Protein AF-A0A415CGP5-F1 (afdb_monomer_lite)

pLDDT: mean 94.17, std 10.17, range [38.72, 98.88]

Structure (mmCIF, N/CA/C/O backbone):
data_AF-A0A415CGP5-F1
#
_entry.id   AF-A0A415CGP5-F1
#
loop_
_atom_site.group_PDB
_atom_site.id
_atom_site.type_symbol
_atom_site.label_atom_id
_atom_site.label_alt_id
_atom_site.label_comp_id
_atom_site.label_asym_id
_atom_site.label_entity_id
_atom_site.label_seq_id
_atom_site.pdbx_PDB_ins_code
_atom_site.Cartn_x
_atom_site.Cartn_y
_atom_site.Cartn_z
_atom_site.occupancy
_atom_site.B_iso_or_equiv
_atom_site.auth_seq_id
_atom_site.auth_comp_id
_atom_site.auth_asym_id
_atom_site.auth_atom_id
_atom_site.pdbx_PDB_model_num
ATOM 1 N N . MET A 1 1 ? 18.944 9.214 -7.117 1.00 82.00 1 MET A N 1
ATOM 2 C CA . MET A 1 1 ? 18.037 9.065 -5.959 1.00 82.00 1 MET A CA 1
ATOM 3 C C . MET A 1 1 ? 16.695 8.583 -6.478 1.00 82.00 1 MET A C 1
ATOM 5 O O . MET A 1 1 ? 16.238 9.146 -7.465 1.00 82.00 1 MET A O 1
ATOM 9 N N . ILE A 1 2 ? 16.127 7.534 -5.880 1.00 89.19 2 ILE A N 1
ATOM 10 C CA . ILE A 1 2 ? 14.799 7.021 -6.245 1.00 89.19 2 ILE A CA 1
ATOM 11 C C . ILE A 1 2 ? 13.752 7.926 -5.604 1.00 89.19 2 ILE A C 1
ATOM 13 O O . ILE A 1 2 ? 13.898 8.296 -4.439 1.00 89.19 2 ILE A O 1
ATOM 17 N N . LYS A 1 3 ? 12.747 8.321 -6.377 1.00 92.12 3 LYS A N 1
ATOM 18 C CA . LYS A 1 3 ? 11.668 9.213 -5.949 1.00 92.12 3 LYS A CA 1
ATOM 19 C C . LYS A 1 3 ? 10.329 8.486 -5.989 1.00 92.12 3 LYS A C 1
ATOM 21 O O . LYS A 1 3 ? 10.182 7.494 -6.692 1.00 92.12 3 LYS A O 1
ATOM 26 N N . ARG A 1 4 ? 9.338 9.038 -5.287 1.00 93.19 4 ARG A N 1
ATOM 27 C CA . ARG A 1 4 ? 7.943 8.577 -5.336 1.00 93.19 4 ARG A CA 1
ATOM 28 C C . ARG A 1 4 ? 7.420 8.463 -6.769 1.00 93.19 4 ARG A C 1
ATOM 30 O O . ARG A 1 4 ? 6.815 7.451 -7.102 1.00 93.19 4 ARG A O 1
ATOM 37 N N . ASP A 1 5 ? 7.726 9.443 -7.615 1.00 95.06 5 ASP A N 1
ATOM 38 C CA . ASP A 1 5 ? 7.294 9.447 -9.018 1.00 95.06 5 ASP A CA 1
ATOM 39 C C . ASP A 1 5 ? 7.830 8.236 -9.793 1.00 95.06 5 ASP A C 1
ATOM 41 O O . ASP A 1 5 ? 7.118 7.685 -10.622 1.00 95.06 5 ASP A O 1
ATOM 45 N N . ASP A 1 6 ? 9.016 7.715 -9.443 1.00 95.06 6 ASP A N 1
ATOM 46 C CA . ASP A 1 6 ? 9.542 6.506 -10.084 1.00 95.06 6 ASP A CA 1
ATOM 47 C C . ASP A 1 6 ? 8.649 5.280 -9.838 1.00 95.06 6 ASP A C 1
ATOM 49 O O . ASP A 1 6 ? 8.594 4.388 -10.685 1.00 95.06 6 ASP A O 1
ATOM 53 N N . VAL A 1 7 ? 7.981 5.218 -8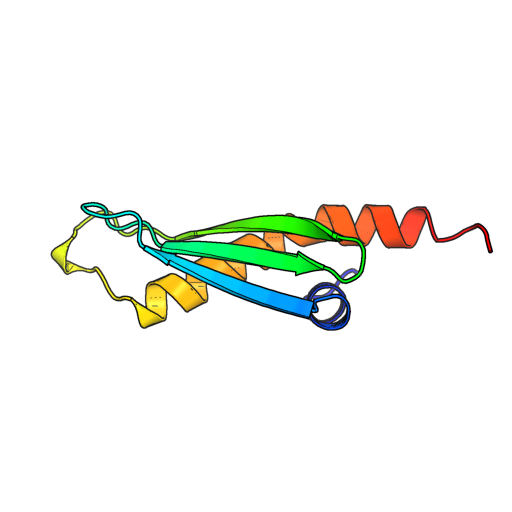.682 1.00 96.50 7 VAL A N 1
ATOM 54 C CA . VAL A 1 7 ? 6.993 4.177 -8.376 1.00 96.50 7 VAL A CA 1
ATOM 55 C C . VAL A 1 7 ? 5.730 4.431 -9.187 1.00 96.50 7 VAL A C 1
ATOM 57 O O . VAL A 1 7 ? 5.308 3.553 -9.937 1.00 96.50 7 VAL A O 1
ATOM 60 N N . MET A 1 8 ? 5.170 5.641 -9.075 1.00 95.62 8 MET A N 1
ATOM 61 C CA . MET A 1 8 ? 3.896 6.013 -9.700 1.00 95.62 8 MET A CA 1
ATOM 62 C C . MET A 1 8 ? 3.914 5.807 -11.212 1.00 95.62 8 MET A C 1
ATOM 64 O O . MET A 1 8 ? 2.974 5.240 -11.765 1.00 95.62 8 MET A O 1
ATOM 68 N N . ASP A 1 9 ? 5.019 6.174 -11.862 1.00 95.88 9 ASP A N 1
ATOM 69 C CA . ASP A 1 9 ? 5.180 6.057 -13.305 1.00 95.88 9 ASP A CA 1
ATOM 70 C C . ASP A 1 9 ? 5.023 4.621 -13.803 1.00 95.88 9 ASP A C 1
ATOM 72 O O . ASP A 1 9 ? 4.682 4.439 -14.966 1.00 95.88 9 ASP A O 1
ATOM 76 N N . ARG A 1 10 ? 5.254 3.594 -12.972 1.00 95.31 10 ARG A N 1
ATOM 77 C CA . ARG A 1 10 ? 5.212 2.167 -13.351 1.00 95.31 10 ARG A CA 1
ATOM 78 C C . ARG 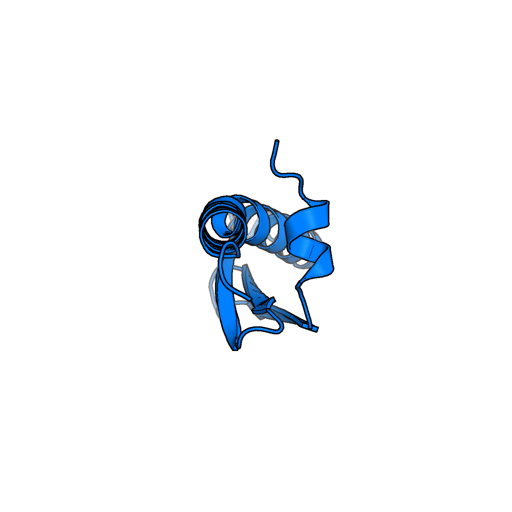A 1 10 ? 3.912 1.459 -12.997 1.00 95.31 10 ARG A C 1
ATOM 80 O O . ARG A 1 10 ? 3.741 0.302 -13.393 1.00 95.31 10 ARG A O 1
ATOM 87 N N . LEU A 1 11 ? 3.019 2.119 -12.270 1.00 97.12 11 LEU A N 1
ATOM 88 C CA . LEU A 1 11 ? 1.750 1.530 -11.868 1.00 97.12 11 LEU A CA 1
ATOM 89 C C . LEU A 1 11 ? 0.797 1.404 -13.064 1.00 97.12 11 LEU A C 1
ATOM 91 O O . LEU A 1 11 ? 0.845 2.178 -14.022 1.00 97.12 11 LEU A O 1
ATOM 95 N N . VAL A 1 12 ? -0.056 0.386 -13.005 1.00 97.94 12 VAL A N 1
ATOM 96 C CA . VAL A 1 12 ? -1.256 0.246 -13.839 1.00 97.94 12 VAL A CA 1
ATOM 97 C C . VAL A 1 12 ? -2.448 0.805 -13.077 1.00 97.94 12 VAL A C 1
ATOM 99 O O . VAL A 1 12 ? -3.192 1.623 -13.604 1.00 97.94 12 VAL A O 1
ATOM 102 N N . HIS A 1 13 ? -2.622 0.351 -11.838 1.00 97.50 13 HIS A N 1
ATOM 103 C CA . HIS A 1 13 ? -3.661 0.796 -10.920 1.00 97.50 13 HIS A CA 1
ATOM 104 C C . HIS A 1 13 ? -3.286 0.391 -9.490 1.00 97.50 13 HIS A C 1
ATOM 106 O O . HIS A 1 13 ? -2.254 -0.246 -9.248 1.00 97.50 13 HIS A O 1
ATOM 112 N N . THR A 1 14 ? -4.133 0.789 -8.549 1.00 98.38 14 THR A N 1
ATOM 113 C CA . THR A 1 14 ? -4.023 0.455 -7.134 1.00 98.38 14 THR A CA 1
ATOM 114 C C . THR A 1 14 ? -5.366 -0.048 -6.647 1.00 98.38 14 THR A C 1
ATOM 116 O O . THR A 1 14 ? -6.375 0.608 -6.907 1.00 98.38 14 THR A O 1
ATOM 119 N N . ASP A 1 15 ? -5.360 -1.144 -5.902 1.00 98.44 15 ASP A N 1
ATOM 120 C CA . ASP A 1 15 ? -6.555 -1.667 -5.250 1.00 98.44 15 ASP A CA 1
ATOM 121 C C . ASP A 1 15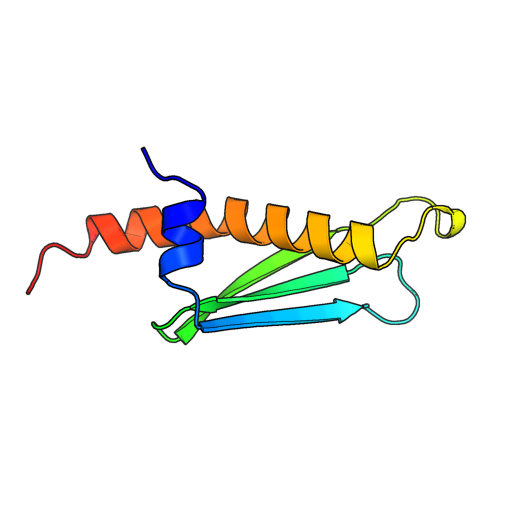 ? -6.464 -1.470 -3.743 1.00 98.44 15 ASP A C 1
ATOM 123 O O . ASP A 1 15 ? -5.390 -1.571 -3.144 1.00 98.44 15 ASP A O 1
ATOM 127 N N . PHE A 1 16 ? -7.615 -1.223 -3.128 1.00 98.62 16 PHE A N 1
ATOM 128 C CA . PHE A 1 16 ? -7.739 -1.055 -1.689 1.00 98.62 16 PHE A CA 1
ATOM 129 C C . PHE A 1 16 ? -8.787 -2.008 -1.139 1.00 98.62 16 PHE A C 1
ATOM 131 O O . PHE A 1 16 ? -9.828 -2.244 -1.754 1.00 98.62 16 PHE A O 1
ATOM 138 N N . TRP A 1 17 ? -8.530 -2.541 0.051 1.00 97.88 17 TRP A N 1
ATOM 139 C CA . TRP A 1 17 ? -9.560 -3.229 0.815 1.00 97.88 17 TRP A CA 1
ATOM 140 C C . TRP A 1 17 ? -9.370 -3.023 2.308 1.00 97.88 17 TRP A C 1
ATOM 142 O O . TRP A 1 17 ? -8.260 -2.906 2.830 1.00 97.88 17 TRP A O 1
ATOM 152 N N . HIS A 1 18 ? -10.499 -3.024 3.005 1.00 96.94 18 HIS A N 1
ATOM 153 C CA . HIS A 1 18 ? -10.544 -3.040 4.455 1.00 96.94 18 HIS A CA 1
ATOM 154 C C . HIS A 1 18 ? -10.674 -4.479 4.953 1.00 96.94 18 HIS A C 1
ATOM 156 O O . HIS A 1 18 ? -11.548 -5.233 4.511 1.00 96.94 18 HIS A O 1
ATOM 162 N N . VAL A 1 19 ? -9.806 -4.878 5.883 1.00 97.25 19 VAL A N 1
ATOM 163 C CA . VAL A 1 19 ? -9.907 -6.192 6.521 1.00 97.25 19 VAL A CA 1
ATOM 164 C C . VAL A 1 19 ? -11.063 -6.148 7.520 1.00 97.25 19 VAL A C 1
ATOM 166 O O . VAL A 1 19 ? -10.989 -5.482 8.557 1.00 97.25 19 VAL A O 1
ATOM 169 N N . LYS A 1 20 ? -12.146 -6.863 7.197 1.00 95.00 20 LYS A N 1
ATOM 170 C CA . LYS A 1 20 ? -13.395 -6.855 7.973 1.00 95.00 20 LYS A CA 1
ATOM 171 C C . LYS A 1 20 ? -13.148 -7.095 9.465 1.00 95.00 20 LYS A C 1
ATOM 173 O O . LYS A 1 20 ? -12.472 -8.046 9.843 1.00 95.00 20 LYS A O 1
ATOM 178 N N . GLY A 1 21 ? -13.752 -6.249 10.299 1.00 95.31 21 GLY A N 1
ATOM 179 C CA . GLY A 1 21 ? -13.665 -6.347 11.760 1.00 95.31 21 GLY A CA 1
ATOM 180 C C . GLY A 1 21 ? -12.352 -5.840 12.362 1.00 95.31 21 GLY A C 1
ATOM 181 O O . GLY A 1 21 ? -12.126 -6.035 13.552 1.00 95.31 21 GLY A O 1
ATOM 182 N N . THR A 1 22 ? -11.492 -5.195 11.572 1.00 97.25 22 THR A N 1
ATOM 183 C CA . THR A 1 22 ? -10.219 -4.629 12.043 1.00 97.25 22 THR A CA 1
ATOM 184 C C . THR A 1 22 ? -10.133 -3.135 11.729 1.00 97.25 22 THR A C 1
ATOM 186 O O . THR A 1 22 ? -11.038 -2.574 11.119 1.00 97.25 22 THR A O 1
ATOM 189 N N . CYS A 1 23 ? -9.034 -2.484 12.107 1.00 97.75 23 CYS A N 1
ATOM 190 C CA . CYS A 1 23 ? -8.721 -1.119 11.667 1.00 97.75 23 CYS A CA 1
ATOM 191 C C . CYS A 1 23 ? -7.763 -1.094 10.467 1.00 97.75 23 CYS A C 1
ATOM 193 O O . CYS A 1 23 ? -7.204 -0.047 10.157 1.00 97.75 23 CYS A O 1
ATOM 195 N N . THR A 1 24 ? -7.525 -2.246 9.831 1.00 98.50 24 THR A N 1
ATOM 196 C CA . THR A 1 24 ? -6.486 -2.403 8.817 1.00 98.50 24 THR A CA 1
ATOM 197 C C . THR A 1 24 ? -7.023 -2.147 7.417 1.00 98.50 24 THR A C 1
ATOM 199 O O . THR A 1 24 ? -7.855 -2.908 6.915 1.00 98.50 24 THR A O 1
ATOM 202 N N . THR A 1 25 ? -6.482 -1.124 6.763 1.00 98.69 25 THR A N 1
ATOM 203 C CA . THR A 1 25 ? -6.649 -0.892 5.325 1.00 98.69 25 THR A CA 1
ATOM 204 C C . THR A 1 25 ? -5.397 -1.366 4.605 1.00 98.69 25 THR A C 1
ATOM 206 O O . THR A 1 25 ? -4.283 -1.036 5.013 1.00 98.69 25 THR A O 1
ATOM 209 N N . VAL A 1 26 ? -5.573 -2.137 3.536 1.00 98.81 26 VAL A N 1
A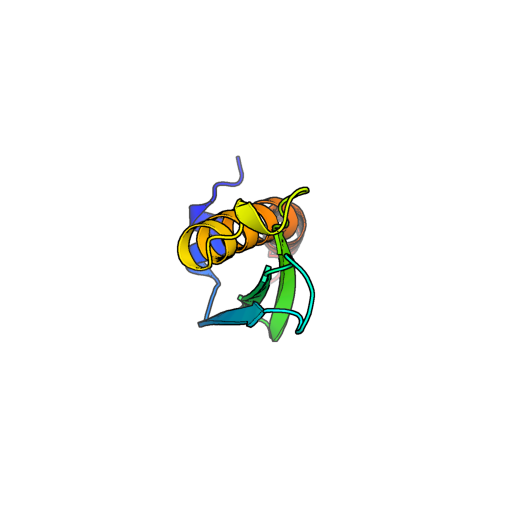TOM 210 C CA . VAL A 1 26 ? -4.482 -2.613 2.683 1.00 98.81 26 VAL A CA 1
ATOM 211 C C . VAL A 1 26 ? -4.557 -1.908 1.336 1.00 98.81 26 VAL A C 1
ATOM 213 O O . VAL A 1 26 ? -5.643 -1.713 0.793 1.00 98.81 26 VAL A O 1
ATOM 216 N N . CYS A 1 27 ? -3.394 -1.538 0.813 1.00 98.88 27 CYS A N 1
ATOM 217 C CA . CYS A 1 27 ? -3.187 -1.074 -0.548 1.00 98.88 27 CYS A CA 1
ATOM 218 C C . CYS A 1 27 ? -2.361 -2.123 -1.297 1.00 98.88 27 CYS A C 1
ATOM 220 O O . CYS A 1 27 ? -1.298 -2.528 -0.821 1.00 98.88 27 CYS A O 1
ATOM 222 N N . CYS A 1 28 ? -2.832 -2.539 -2.468 1.00 98.81 28 CYS A N 1
ATOM 223 C CA . CYS A 1 28 ? -2.048 -3.288 -3.437 1.00 98.81 28 CYS A CA 1
ATOM 224 C C . CYS A 1 28 ? -1.675 -2.361 -4.588 1.00 98.81 28 CYS A C 1
ATOM 226 O O . CYS A 1 28 ? -2.542 -1.770 -5.232 1.00 98.81 28 CYS A O 1
ATOM 228 N N . LEU A 1 29 ? -0.376 -2.239 -4.842 1.00 98.75 29 LEU A N 1
ATOM 229 C CA . LEU A 1 29 ? 0.168 -1.578 -6.016 1.00 98.75 29 LEU A CA 1
ATOM 230 C C . LEU A 1 29 ? 0.367 -2.612 -7.115 1.00 98.75 29 LEU A C 1
ATOM 232 O O . LEU A 1 29 ? 1.099 -3.579 -6.915 1.00 98.75 29 LEU A O 1
ATOM 236 N N . ILE A 1 30 ? -0.233 -2.386 -8.282 1.00 98.44 30 ILE A N 1
ATOM 237 C CA . ILE A 1 30 ? -0.100 -3.272 -9.436 1.00 98.44 30 ILE A CA 1
ATOM 238 C C . ILE A 1 30 ? 0.788 -2.585 -10.471 1.00 98.44 30 ILE A C 1
ATOM 240 O O . ILE A 1 30 ? 0.407 -1.570 -11.059 1.00 98.44 30 ILE A O 1
ATOM 244 N N . PHE A 1 31 ? 1.979 -3.133 -10.709 1.00 97.88 31 PHE A N 1
ATOM 245 C CA . PHE A 1 31 ? 2.951 -2.593 -11.662 1.00 97.88 31 PHE A CA 1
ATOM 246 C C . PHE A 1 31 ? 2.732 -3.160 -13.068 1.00 97.88 31 PHE A C 1
ATOM 248 O O . PHE A 1 31 ? 2.259 -4.283 -13.235 1.00 97.88 31 PHE A O 1
ATOM 255 N N . ARG A 1 32 ? 3.155 -2.425 -14.106 1.00 95.81 32 ARG A N 1
ATOM 256 C CA . ARG A 1 32 ? 3.090 -2.891 -15.509 1.00 95.81 32 ARG A CA 1
ATOM 257 C C . ARG A 1 32 ? 3.842 -4.199 -15.766 1.00 95.81 32 ARG A C 1
ATOM 259 O O . ARG A 1 32 ? 3.507 -4.908 -16.706 1.00 95.81 32 ARG A O 1
ATOM 266 N N . SER A 1 33 ? 4.836 -4.523 -14.941 1.00 94.06 33 SER A N 1
ATOM 267 C CA . SER A 1 33 ? 5.583 -5.785 -14.996 1.00 94.06 33 SER A CA 1
ATOM 268 C C . SER A 1 33 ? 4.805 -6.994 -14.462 1.00 94.06 33 SER A C 1
ATOM 270 O O . SER A 1 33 ? 5.291 -8.116 -14.571 1.00 94.06 33 SER A O 1
ATOM 272 N N . GLY A 1 34 ? 3.635 -6.785 -13.850 1.00 95.12 34 GLY A N 1
ATOM 273 C CA . GLY A 1 34 ? 2.916 -7.807 -13.089 1.00 95.12 34 GLY A CA 1
ATOM 274 C C . GLY A 1 34 ? 3.435 -7.988 -11.659 1.00 95.12 34 GLY A C 1
ATOM 275 O O . GLY A 1 34 ? 2.860 -8.770 -10.907 1.00 95.12 34 GLY A O 1
ATOM 276 N N . PHE A 1 35 ? 4.488 -7.264 -11.257 1.00 96.88 35 PHE A N 1
ATOM 277 C CA . PHE A 1 35 ? 4.901 -7.195 -9.857 1.00 96.88 35 PHE A CA 1
ATOM 278 C C . PHE A 1 35 ? 3.808 -6.522 -9.018 1.00 96.88 35 PHE A C 1
ATOM 280 O O . PHE A 1 35 ? 3.172 -5.563 -9.464 1.00 96.88 35 PHE A O 1
ATOM 287 N N . THR A 1 36 ? 3.618 -7.013 -7.798 1.00 98.31 36 THR A N 1
ATOM 288 C CA . THR A 1 36 ? 2.688 -6.434 -6.828 1.00 98.31 36 THR A CA 1
ATOM 289 C C . THR A 1 36 ? 3.419 -6.124 -5.537 1.00 98.31 36 THR A C 1
ATOM 291 O O . THR A 1 36 ? 4.140 -6.984 -5.032 1.00 98.31 36 THR A O 1
ATOM 294 N N . GLU A 1 37 ? 3.186 -4.941 -4.981 1.00 98.50 37 GLU A N 1
ATOM 295 C CA . GLU A 1 37 ? 3.661 -4.584 -3.643 1.00 98.50 37 GLU A CA 1
ATOM 296 C C . GLU A 1 37 ? 2.476 -4.244 -2.751 1.00 98.50 37 GLU A C 1
ATOM 298 O O . GLU A 1 37 ? 1.526 -3.589 -3.188 1.00 98.50 37 GLU A O 1
ATOM 303 N N . LEU A 1 38 ? 2.543 -4.684 -1.497 1.00 98.56 38 LEU A N 1
ATOM 304 C CA . LEU A 1 38 ? 1.515 -4.395 -0.509 1.00 98.56 38 LEU A CA 1
ATOM 305 C C . LEU A 1 38 ? 2.009 -3.349 0.482 1.00 98.56 38 LEU A C 1
ATOM 307 O O . LEU A 1 38 ? 3.147 -3.398 0.946 1.00 98.56 38 LEU A O 1
ATOM 311 N N . GLY A 1 39 ? 1.111 -2.454 0.867 1.00 98.69 39 GLY A N 1
ATOM 312 C CA . GLY A 1 39 ? 1.266 -1.610 2.043 1.00 98.69 39 GLY A CA 1
ATOM 313 C C . GLY A 1 39 ? -0.010 -1.577 2.859 1.00 98.69 39 GLY A C 1
ATOM 314 O O . GLY A 1 39 ? -1.082 -1.955 2.383 1.00 98.69 39 GLY A O 1
ATOM 315 N N . TRP A 1 40 ? 0.098 -1.154 4.110 1.00 98.69 40 TRP A N 1
ATOM 316 C CA . TRP A 1 40 ? -1.040 -1.140 5.018 1.00 98.69 40 TRP A CA 1
ATOM 317 C C . TRP A 1 40 ? -0.996 0.026 5.995 1.00 98.69 40 TRP A C 1
ATOM 319 O O . TRP A 1 40 ? 0.049 0.596 6.301 1.00 98.69 40 TRP A O 1
ATOM 329 N N . SER A 1 41 ? -2.169 0.358 6.516 1.00 98.62 41 SER A N 1
ATOM 330 C CA . SER A 1 41 ? -2.335 1.266 7.644 1.00 98.62 41 SER A CA 1
ATOM 331 C C . SER A 1 41 ? -3.261 0.643 8.679 1.00 98.62 41 SER A C 1
ATOM 333 O O . SER A 1 41 ? -4.078 -0.221 8.363 1.00 98.62 41 SER A O 1
ATOM 335 N N . GLN A 1 42 ? -3.101 1.062 9.933 1.00 97.88 42 GLN A N 1
ATOM 336 C CA . GLN A 1 42 ? -3.964 0.669 11.041 1.00 97.88 42 GLN A CA 1
ATOM 337 C C . GLN A 1 42 ? -3.901 1.716 12.155 1.00 97.88 42 GLN A C 1
ATOM 339 O O . GLN A 1 42 ? -2.832 2.265 12.425 1.00 97.88 42 GLN A O 1
ATOM 344 N N . CYS A 1 43 ? -5.025 1.968 12.823 1.00 96.94 43 CYS A N 1
ATOM 345 C CA . CYS A 1 43 ? -5.063 2.713 14.082 1.00 96.94 43 CYS A CA 1
ATOM 346 C C . CYS A 1 43 ? -5.165 1.752 15.276 1.00 96.94 43 CYS A C 1
ATOM 348 O O . CYS A 1 43 ? -5.582 0.601 15.133 1.00 96.94 43 CYS A O 1
ATOM 350 N N . ALA A 1 44 ? -4.729 2.214 16.451 1.00 95.62 44 ALA A N 1
ATOM 351 C CA . ALA A 1 44 ? -4.753 1.418 17.678 1.00 95.62 44 ALA A CA 1
ATOM 352 C C . ALA A 1 44 ? -6.144 1.391 18.336 1.00 95.62 44 ALA A C 1
ATOM 354 O O . ALA A 1 44 ? -6.524 0.367 18.902 1.00 95.62 44 ALA A O 1
ATOM 355 N N . ASP A 1 45 ? -6.899 2.491 18.245 1.00 96.38 45 ASP A N 1
ATOM 356 C CA . ASP A 1 45 ? -8.279 2.589 18.726 1.00 96.38 45 ASP A CA 1
ATOM 357 C C . ASP A 1 45 ? -9.252 2.582 17.530 1.00 96.38 45 ASP A C 1
ATOM 359 O O . ASP A 1 45 ? -9.127 3.431 16.641 1.00 96.38 45 ASP A O 1
ATOM 363 N N . PRO A 1 46 ? -10.246 1.673 17.488 1.00 96.12 46 PRO A N 1
ATOM 364 C CA . PRO A 1 46 ? -11.294 1.680 16.467 1.00 96.12 46 PRO A CA 1
ATOM 365 C C . PRO A 1 46 ? -12.078 2.988 16.343 1.00 96.12 46 PRO A C 1
ATOM 367 O O . PRO A 1 46 ? -12.638 3.257 15.283 1.00 96.12 46 PRO A O 1
ATOM 370 N N . LYS A 1 47 ? -12.128 3.813 17.393 1.00 97.12 47 LYS A N 1
ATOM 371 C CA . LYS A 1 47 ? -12.772 5.136 17.347 1.00 97.12 47 LYS A CA 1
ATOM 372 C C . LYS A 1 47 ? -12.035 6.129 16.450 1.00 97.12 47 LYS A C 1
ATOM 374 O O . LYS A 1 47 ? -12.662 7.061 15.959 1.00 97.12 47 LYS A O 1
ATOM 379 N N . ASP A 1 48 ? -10.741 5.910 16.224 1.00 95.62 48 ASP A N 1
ATOM 380 C CA . ASP A 1 48 ? -9.906 6.737 15.350 1.00 95.62 48 ASP A CA 1
ATOM 381 C C . ASP A 1 48 ? -9.939 6.262 13.888 1.00 95.62 48 ASP A C 1
ATOM 383 O O . ASP A 1 48 ? -9.235 6.817 13.039 1.00 95.62 48 ASP A O 1
ATOM 387 N N . PHE A 1 49 ? -10.719 5.218 13.581 1.00 96.56 49 PHE A N 1
ATOM 388 C CA . PHE A 1 49 ? -10.785 4.670 12.235 1.00 96.56 49 PHE A CA 1
ATOM 389 C C . PHE A 1 49 ? -11.383 5.679 11.252 1.00 96.56 49 PHE A C 1
ATOM 391 O O . PHE A 1 49 ? -12.491 6.187 11.425 1.00 96.56 49 PHE A O 1
ATOM 398 N N . ASP A 1 50 ? -10.644 5.910 10.173 1.00 97.00 50 ASP A N 1
ATOM 399 C CA . ASP A 1 50 ? -11.000 6.799 9.079 1.00 97.00 50 ASP A CA 1
ATOM 400 C C . ASP A 1 50 ? -10.549 6.129 7.778 1.00 97.00 50 ASP A C 1
ATOM 402 O O . ASP A 1 50 ? -9.352 5.917 7.560 1.00 97.00 50 ASP A O 1
ATOM 406 N N . ALA A 1 51 ? -11.513 5.745 6.939 1.00 95.44 51 ALA A N 1
ATOM 407 C CA . ALA A 1 51 ? -11.248 4.972 5.730 1.00 95.44 51 ALA A CA 1
ATOM 408 C C . ALA A 1 51 ? -10.377 5.745 4.725 1.00 95.44 51 ALA A C 1
ATOM 410 O O . ALA A 1 51 ? -9.436 5.177 4.174 1.00 95.44 51 ALA A O 1
ATOM 411 N N . GLU A 1 52 ? -10.631 7.044 4.546 1.00 96.69 52 GLU A N 1
ATOM 412 C CA . GLU A 1 52 ? -9.899 7.888 3.598 1.00 96.69 52 GLU A CA 1
ATOM 413 C C . GLU A 1 52 ? -8.448 8.093 4.057 1.00 96.69 52 GLU A C 1
ATOM 415 O O . GLU A 1 52 ? -7.499 7.929 3.281 1.00 96.69 52 GLU A O 1
ATOM 420 N N . LYS A 1 53 ? -8.242 8.377 5.352 1.00 97.19 53 LYS A N 1
ATOM 421 C CA . LYS A 1 53 ? -6.886 8.417 5.923 1.00 97.19 53 LYS A CA 1
ATOM 422 C C . LYS A 1 53 ? -6.205 7.055 5.830 1.00 97.19 53 LYS A C 1
ATOM 424 O O . LYS A 1 53 ? -5.009 6.994 5.542 1.00 97.19 53 LYS A O 1
ATOM 429 N N . GLY A 1 54 ? -6.955 5.981 6.059 1.00 97.81 54 GLY A N 1
ATOM 430 C CA . GLY A 1 54 ? -6.474 4.613 5.956 1.00 97.81 54 GLY A CA 1
ATOM 431 C C . GLY A 1 54 ? -5.890 4.315 4.575 1.00 97.81 54 GLY A C 1
ATOM 432 O O . GLY A 1 54 ? -4.735 3.895 4.482 1.00 97.81 54 GLY A O 1
ATOM 433 N N . GLU A 1 55 ? -6.638 4.598 3.508 1.00 98.38 55 GLU A N 1
ATOM 434 C CA . GLU A 1 55 ? -6.172 4.432 2.123 1.00 98.38 55 GLU A CA 1
ATOM 435 C C . GLU A 1 55 ? -4.940 5.293 1.831 1.00 98.38 55 GLU A C 1
ATOM 437 O O . GLU A 1 55 ? -3.938 4.793 1.312 1.00 98.38 55 GLU A O 1
ATOM 442 N N . LYS A 1 56 ? -4.954 6.566 2.248 1.00 98.31 56 LYS A N 1
ATOM 443 C CA . LYS A 1 56 ? -3.818 7.481 2.070 1.00 98.31 56 LYS A CA 1
ATOM 444 C C . LYS A 1 56 ? -2.532 6.949 2.709 1.00 98.31 56 LYS A C 1
ATOM 446 O O . LYS A 1 56 ? -1.465 7.022 2.094 1.00 98.31 56 LYS A O 1
ATOM 451 N N . PHE A 1 57 ? -2.610 6.439 3.937 1.00 98.44 57 PHE A N 1
ATOM 452 C CA . PHE A 1 57 ? -1.443 5.916 4.647 1.00 98.44 57 PHE A CA 1
ATOM 453 C C . PHE A 1 57 ? -1.006 4.544 4.129 1.00 98.44 57 PHE A C 1
ATOM 455 O O . PHE A 1 57 ? 0.194 4.318 3.996 1.00 98.44 57 PHE A O 1
ATOM 462 N N . ALA A 1 58 ? -1.947 3.670 3.761 1.00 98.81 58 ALA A N 1
ATOM 46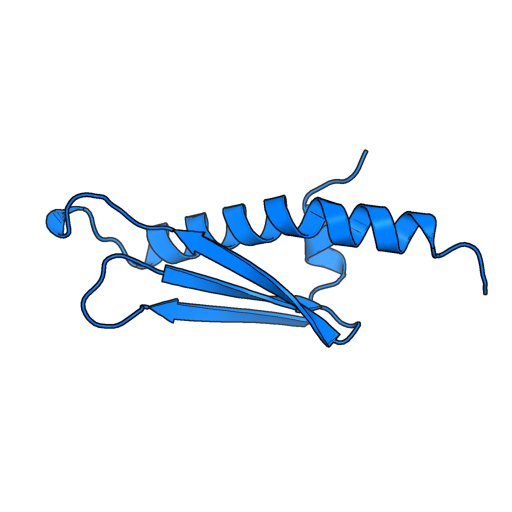3 C CA . ALA A 1 58 ? -1.628 2.378 3.157 1.00 98.81 58 ALA A CA 1
ATOM 464 C C . ALA A 1 58 ? -0.918 2.554 1.804 1.00 98.81 58 ALA A C 1
ATOM 466 O O . ALA A 1 58 ? 0.065 1.869 1.529 1.00 98.81 58 ALA A O 1
ATOM 467 N N . LEU A 1 59 ? -1.354 3.525 0.992 1.00 98.62 59 LEU A N 1
ATOM 468 C CA . LEU A 1 59 ? -0.687 3.900 -0.255 1.00 98.62 59 LEU A CA 1
ATOM 469 C C . LEU A 1 59 ? 0.735 4.424 -0.014 1.00 98.62 59 LEU A C 1
ATOM 471 O O . LEU A 1 59 ? 1.654 4.101 -0.765 1.00 98.62 59 LEU A O 1
ATOM 475 N N . ALA A 1 60 ? 0.931 5.258 1.012 1.00 98.44 60 ALA A N 1
ATOM 476 C CA . ALA A 1 60 ? 2.254 5.774 1.352 1.00 98.44 60 ALA A CA 1
ATOM 477 C C . ALA A 1 60 ? 3.220 4.647 1.754 1.00 98.44 60 ALA A C 1
ATOM 479 O O . ALA A 1 60 ? 4.308 4.567 1.190 1.00 98.44 60 ALA A O 1
ATOM 480 N N . ASP A 1 61 ? 2.786 3.745 2.637 1.00 98.69 61 ASP A N 1
ATOM 481 C CA . ASP A 1 61 ? 3.565 2.575 3.058 1.00 98.69 61 ASP A CA 1
ATOM 482 C C . ASP A 1 61 ? 3.892 1.648 1.870 1.00 98.69 61 ASP A C 1
ATOM 484 O O . ASP A 1 61 ? 5.040 1.234 1.705 1.00 98.69 61 ASP A O 1
ATOM 488 N N . ALA A 1 62 ? 2.929 1.397 0.974 1.00 98.69 62 ALA A N 1
ATOM 489 C CA . ALA A 1 62 ? 3.147 0.560 -0.208 1.00 98.69 62 ALA A CA 1
ATOM 490 C C . ALA A 1 62 ? 4.206 1.153 -1.157 1.00 98.69 62 ALA A C 1
ATOM 492 O O . ALA A 1 62 ? 5.056 0.440 -1.700 1.00 98.69 62 ALA A O 1
ATOM 493 N N . ILE A 1 63 ? 4.186 2.475 -1.343 1.00 98.19 63 ILE A N 1
ATOM 494 C CA . ILE A 1 6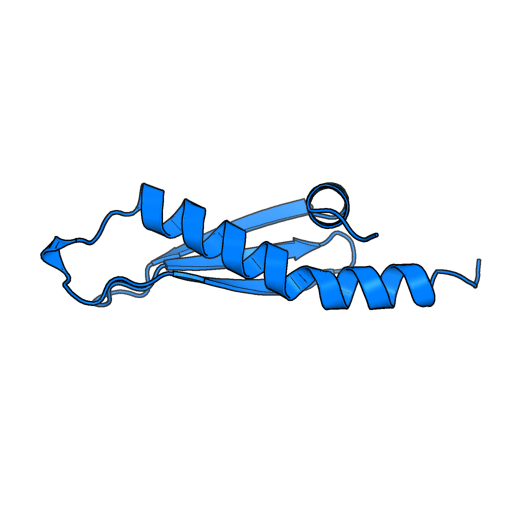3 ? 5.158 3.192 -2.177 1.00 98.19 63 ILE A CA 1
ATOM 495 C C . ILE A 1 63 ? 6.555 3.138 -1.563 1.00 98.19 63 ILE A C 1
ATOM 497 O O . ILE A 1 63 ? 7.519 2.864 -2.280 1.00 98.19 63 ILE A O 1
ATOM 501 N N . ASP A 1 64 ? 6.672 3.356 -0.254 1.00 97.69 64 ASP A N 1
ATOM 502 C CA . ASP A 1 64 ? 7.960 3.325 0.442 1.00 97.69 64 ASP A CA 1
ATOM 503 C C . ASP A 1 64 ? 8.597 1.929 0.374 1.00 97.69 64 ASP A C 1
ATOM 505 O O . ASP A 1 64 ? 9.802 1.791 0.133 1.00 97.69 64 ASP A O 1
ATOM 509 N N . ARG A 1 65 ? 7.784 0.873 0.492 1.00 97.81 65 ARG A N 1
ATOM 510 C CA . ARG A 1 65 ? 8.221 -0.522 0.304 1.00 97.81 65 ARG A CA 1
ATOM 511 C C . ARG A 1 65 ? 8.689 -0.795 -1.123 1.00 97.81 65 ARG A C 1
ATOM 513 O O . ARG A 1 65 ? 9.751 -1.395 -1.320 1.00 97.81 65 ARG A O 1
ATOM 520 N N . SER A 1 66 ? 7.964 -0.257 -2.102 1.00 98.00 66 SER A N 1
ATOM 521 C CA . SER A 1 66 ? 8.248 -0.434 -3.529 1.00 98.00 66 SER A CA 1
ATOM 522 C C . SER A 1 66 ? 9.588 0.152 -3.970 1.00 98.00 66 SER A C 1
ATOM 524 O O . SER A 1 66 ? 10.116 -0.245 -5.009 1.00 98.00 66 SER A O 1
ATOM 526 N N . LEU A 1 67 ? 10.196 1.064 -3.200 1.00 95.38 67 LEU A N 1
ATOM 527 C CA . LEU A 1 67 ? 11.479 1.679 -3.561 1.00 95.38 67 LEU A CA 1
ATOM 528 C C . LEU A 1 67 ? 12.587 0.639 -3.799 1.00 95.38 67 LEU A C 1
ATOM 530 O O . LEU A 1 67 ? 13.457 0.855 -4.644 1.00 95.38 67 LEU A O 1
ATOM 534 N N . LYS A 1 68 ? 12.541 -0.509 -3.109 1.00 93.94 68 LYS A N 1
ATOM 535 C CA . LYS A 1 68 ? 13.485 -1.620 -3.321 1.00 93.94 68 LYS A CA 1
ATOM 536 C C . LYS A 1 68 ? 13.291 -2.285 -4.682 1.00 93.94 68 LYS A C 1
ATOM 538 O O . LYS A 1 68 ? 14.278 -2.548 -5.367 1.00 93.94 68 LYS A O 1
ATOM 543 N N . TYR A 1 69 ? 12.040 -2.506 -5.088 1.00 95.38 69 TYR A N 1
ATOM 544 C CA . TYR A 1 69 ? 11.714 -3.016 -6.419 1.00 95.38 69 TYR A CA 1
ATOM 545 C C . TYR A 1 69 ? 12.191 -2.044 -7.505 1.00 95.38 69 TYR A C 1
ATOM 547 O O . TYR A 1 69 ? 12.865 -2.458 -8.444 1.00 95.38 69 TYR A O 1
ATOM 555 N N . ILE A 1 70 ? 11.966 -0.738 -7.328 1.00 95.50 70 ILE A N 1
ATOM 556 C CA . ILE A 1 70 ? 12.462 0.280 -8.267 1.00 95.50 70 ILE A CA 1
ATOM 557 C C . ILE A 1 70 ? 13.990 0.288 -8.353 1.00 95.50 70 ILE A C 1
ATOM 559 O O . ILE A 1 70 ? 14.547 0.418 -9.444 1.00 95.50 70 ILE A O 1
ATOM 563 N N . ALA A 1 71 ? 14.681 0.151 -7.219 1.00 94.19 71 ALA A N 1
ATOM 564 C CA . ALA A 1 71 ? 16.139 0.079 -7.191 1.00 94.19 71 ALA A CA 1
ATOM 565 C C . ALA A 1 71 ? 16.644 -1.125 -7.988 1.00 94.19 71 ALA A C 1
ATOM 567 O O . ALA A 1 71 ? 17.545 -0.987 -8.817 1.00 94.19 71 ALA A O 1
ATOM 568 N N . TRP A 1 72 ? 16.037 -2.289 -7.747 1.00 93.56 72 TRP A N 1
ATOM 569 C CA . TRP A 1 72 ? 16.355 -3.521 -8.450 1.00 93.56 72 TRP A CA 1
ATOM 570 C C . TRP A 1 72 ? 16.096 -3.384 -9.952 1.00 93.56 72 TRP A C 1
ATOM 572 O O . TRP A 1 72 ? 17.002 -3.640 -10.742 1.00 93.56 72 TRP A O 1
ATOM 582 N N . GLU A 1 73 ? 14.919 -2.902 -10.346 1.00 92.12 73 GLU A N 1
ATOM 583 C CA . GLU A 1 73 ? 14.535 -2.765 -11.750 1.00 92.12 73 GLU A CA 1
ATOM 584 C C . GLU A 1 73 ? 15.490 -1.819 -12.498 1.00 92.12 73 GLU A C 1
ATOM 586 O O . GLU A 1 73 ? 16.020 -2.180 -13.546 1.00 92.12 73 GLU A O 1
ATOM 591 N N . LYS A 1 74 ? 15.814 -0.651 -11.923 1.00 90.94 74 LYS A N 1
ATOM 592 C CA . LYS A 1 74 ? 16.776 0.300 -12.513 1.00 90.94 74 LYS A CA 1
ATOM 593 C C . LYS A 1 74 ? 18.193 -0.273 -12.620 1.00 90.94 74 LYS A C 1
ATOM 595 O O . LYS A 1 74 ? 18.904 0.045 -13.571 1.00 90.94 74 LYS A O 1
ATOM 600 N N . ALA A 1 75 ? 18.622 -1.093 -11.660 1.00 91.12 75 ALA A N 1
ATOM 601 C CA . ALA A 1 75 ? 19.933 -1.741 -11.704 1.00 91.12 75 ALA A CA 1
ATOM 602 C C . ALA A 1 75 ? 20.007 -2.842 -12.778 1.00 91.12 75 ALA A C 1
ATOM 604 O O . ALA A 1 75 ? 21.063 -3.032 -13.381 1.00 91.12 75 ALA A O 1
ATOM 605 N N . HIS A 1 76 ? 18.890 -3.529 -13.036 1.00 86.69 76 HIS A N 1
ATOM 606 C CA . HIS A 1 76 ? 18.804 -4.659 -13.967 1.00 86.69 76 HIS A CA 1
ATOM 607 C C . HIS A 1 76 ? 18.290 -4.271 -15.365 1.00 86.69 76 HIS A C 1
ATOM 609 O O . HIS A 1 76 ? 18.355 -5.083 -16.278 1.00 86.69 76 HIS A O 1
ATOM 615 N N . GLN A 1 77 ? 17.896 -3.012 -15.588 1.00 66.88 77 GLN A N 1
ATOM 616 C CA . GLN A 1 77 ? 17.621 -2.439 -16.918 1.00 66.88 77 GLN A CA 1
ATOM 617 C C . GLN A 1 77 ? 18.880 -2.232 -17.793 1.00 66.88 77 GLN A C 1
ATOM 619 O O . GLN A 1 77 ? 18.803 -1.646 -18.870 1.00 66.88 77 GLN A O 1
ATOM 624 N N . ARG A 1 78 ? 20.050 -2.746 -17.387 1.00 51.28 78 ARG A N 1
ATOM 625 C CA . ARG A 1 78 ? 21.235 -2.874 -18.252 1.00 51.28 78 ARG A CA 1
ATOM 626 C C . ARG A 1 78 ? 21.166 -4.185 -19.034 1.00 51.28 78 ARG A C 1
ATOM 628 O O . ARG A 1 78 ? 21.803 -5.163 -18.654 1.00 51.28 78 ARG A O 1
ATOM 635 N N . GLY A 1 79 ? 20.390 -4.198 -20.113 1.00 54.03 79 GLY A N 1
ATOM 636 C CA . GLY A 1 79 ? 20.322 -5.354 -21.004 1.00 54.03 79 GLY A CA 1
ATOM 637 C C . GLY A 1 79 ? 19.124 -5.353 -21.942 1.00 54.03 79 GLY A C 1
ATOM 638 O O . GLY A 1 79 ? 18.356 -6.309 -21.923 1.00 54.03 79 GLY A O 1
ATOM 639 N N . ASN A 1 80 ? 18.960 -4.293 -22.733 1.00 38.72 80 ASN A N 1
ATOM 640 C CA . ASN A 1 80 ? 18.332 -4.377 -24.052 1.00 38.72 80 ASN A CA 1
ATOM 641 C C . ASN A 1 80 ? 18.978 -3.343 -24.975 1.00 38.72 80 ASN A C 1
ATOM 643 O O . ASN A 1 80 ? 19.083 -2.176 -24.530 1.00 38.72 80 ASN A O 1
#

Radius of gyration: 14.36 Å; chains: 1; bounding box: 35×17×43 Å

Secondary structure (DSSP, 8-state):
---HHHHHTTEEEEEEEE-TTSS-EEEEEEETTS-EEEEEE--SSGGG--HHHHHHHHHHHHHHHHHHHHHHHHHH----

Sequence (80 aa):
MIKRDDVMDRLVHTDFWHVKGTCTTVCCLIFRSGFTELGWSQCADPKDFDAEKGEKFALADAIDRSLKYIAWEKAHQRGN

Foldseek 3Di:
DDDLVLLVVFFPDKDWDDDPPFLKIKIWTQGPVRDIFIFIDGDPDPVPRDVVVGHVRRVVRRSVVCSVVSVVCVVPVPDD